Protein AF-A0A348FXR4-F1 (afdb_monomer_lite)

Organism: NCBI:txid2233851

pLDDT: mean 80.42, std 18.52, range [42.94, 97.69]

Foldseek 3Di:
DACQQWDQDPNDIAHDDNVQHVHDWDWDQDPQRWIFIHDPPDTQFIQDPVRYTDGPDDDDPDPDPDDPPPDDDDPPCVPDDDDDDDDDDDD

Structure (mmCIF, N/CA/C/O backbone):
data_AF-A0A348FXR4-F1
#
_entry.id   AF-A0A348FXR4-F1
#
loop_
_atom_site.group_PDB
_atom_site.id
_atom_site.type_symbol
_atom_site.label_atom_id
_atom_site.label_alt_id
_atom_site.label_comp_id
_atom_site.label_asym_id
_atom_site.label_entity_id
_atom_site.label_seq_id
_atom_site.pdbx_PDB_ins_code
_atom_site.Cartn_x
_atom_site.Cartn_y
_atom_site.Cartn_z
_atom_site.occupancy
_atom_site.B_iso_or_equiv
_atom_site.auth_seq_id
_atom_site.auth_comp_id
_atom_site.auth_asym_id
_atom_site.auth_atom_id
_atom_site.pdbx_PDB_model_num
ATOM 1 N N . MET A 1 1 ? 2.795 8.074 -5.105 1.00 86.62 1 MET A N 1
ATOM 2 C CA . MET A 1 1 ? 3.582 7.603 -3.942 1.00 86.62 1 MET A CA 1
ATOM 3 C C . MET A 1 1 ? 4.819 8.470 -3.764 1.00 86.62 1 MET A C 1
ATOM 5 O O . MET A 1 1 ? 5.243 9.065 -4.748 1.00 86.62 1 MET A O 1
ATOM 9 N N . ARG A 1 2 ? 5.392 8.595 -2.561 1.00 90.75 2 ARG A N 1
ATOM 10 C CA . ARG A 1 2 ? 6.642 9.357 -2.380 1.00 90.75 2 ARG A CA 1
ATOM 11 C C . ARG A 1 2 ? 7.864 8.518 -2.786 1.00 90.75 2 ARG A C 1
ATOM 13 O O . ARG A 1 2 ? 7.782 7.291 -2.733 1.00 90.75 2 ARG A O 1
ATOM 20 N N . PRO A 1 3 ? 8.997 9.150 -3.155 1.00 90.44 3 PRO A N 1
ATOM 21 C CA . PRO A 1 3 ? 10.215 8.429 -3.539 1.00 90.44 3 PRO A CA 1
ATOM 22 C C . PRO A 1 3 ? 10.746 7.470 -2.466 1.00 90.44 3 PRO A C 1
ATOM 24 O O . PRO A 1 3 ? 11.296 6.432 -2.801 1.00 90.44 3 PRO A O 1
ATOM 27 N N . ALA A 1 4 ? 10.530 7.780 -1.185 1.00 91.56 4 ALA A N 1
ATOM 28 C CA . ALA A 1 4 ? 10.936 6.928 -0.066 1.00 91.56 4 ALA A CA 1
ATOM 29 C C . ALA A 1 4 ? 10.020 5.703 0.149 1.00 91.56 4 ALA A C 1
ATOM 31 O O . ALA A 1 4 ? 10.197 4.947 1.099 1.00 91.56 4 ALA A O 1
ATOM 32 N N . GLY A 1 5 ? 9.022 5.491 -0.713 1.00 92.88 5 GLY A N 1
ATOM 33 C CA . GLY A 1 5 ? 8.151 4.323 -0.642 1.00 92.88 5 GLY A CA 1
ATOM 34 C C . GLY A 1 5 ? 7.004 4.439 0.369 1.00 92.88 5 GLY A C 1
ATOM 35 O O . GLY A 1 5 ? 6.395 3.427 0.729 1.00 92.88 5 GLY A O 1
ATOM 36 N N . ASP A 1 6 ? 6.697 5.651 0.829 1.00 95.81 6 ASP A N 1
ATOM 37 C CA . ASP A 1 6 ? 5.584 5.954 1.724 1.00 95.81 6 ASP A CA 1
ATOM 38 C C . ASP A 1 6 ? 4.422 6.679 1.017 1.00 95.81 6 ASP A C 1
ATOM 40 O O . ASP A 1 6 ? 4.574 7.352 -0.013 1.00 95.81 6 ASP A O 1
ATOM 44 N N . ILE A 1 7 ? 3.222 6.526 1.579 1.00 95.00 7 ILE A N 1
ATOM 45 C CA . ILE A 1 7 ? 1.999 7.216 1.152 1.00 95.00 7 ILE A CA 1
ATOM 46 C C . ILE A 1 7 ? 1.451 8.085 2.284 1.00 95.00 7 ILE A C 1
ATOM 48 O O . ILE A 1 7 ? 1.666 7.796 3.460 1.00 95.00 7 ILE A O 1
ATOM 52 N N . LYS A 1 8 ? 0.695 9.131 1.928 1.00 94.31 8 LYS A N 1
ATOM 53 C CA . LYS A 1 8 ? -0.082 9.907 2.900 1.00 94.31 8 LYS A CA 1
ATOM 54 C C . LYS A 1 8 ? -1.441 9.237 3.102 1.00 94.31 8 LYS A C 1
ATOM 56 O O . LYS A 1 8 ? -2.214 9.150 2.152 1.00 94.31 8 LYS A O 1
ATOM 61 N N . TRP A 1 9 ? -1.745 8.806 4.321 1.00 94.06 9 TRP A N 1
ATOM 62 C CA . TRP A 1 9 ? -3.017 8.180 4.690 1.00 94.06 9 TRP A CA 1
ATOM 63 C C . TRP A 1 9 ? -3.530 8.766 6.007 1.00 94.06 9 TRP A C 1
ATOM 65 O O . TRP A 1 9 ? -2.796 8.823 6.986 1.00 94.06 9 TRP A O 1
ATOM 75 N N . LYS A 1 10 ? -4.776 9.263 6.018 1.00 93.12 10 LYS A N 1
ATOM 76 C CA . LYS A 1 10 ? -5.418 9.938 7.172 1.00 93.12 10 LYS A CA 1
ATOM 77 C C . LYS A 1 10 ? -4.540 10.992 7.879 1.00 93.12 10 LYS A C 1
ATOM 79 O O . LYS A 1 10 ? -4.652 11.199 9.078 1.00 93.12 10 LYS A O 1
ATOM 84 N N . GLY A 1 11 ? -3.694 11.691 7.119 1.00 93.75 11 GLY A N 1
ATOM 85 C CA . GLY A 1 11 ? -2.785 12.723 7.636 1.00 93.75 11 GLY A CA 1
ATOM 86 C C . GLY A 1 11 ? -1.385 12.218 7.992 1.00 93.75 11 GLY A C 1
ATOM 87 O O . GLY A 1 11 ? -0.459 13.023 7.985 1.00 93.75 11 GLY A O 1
ATOM 88 N N . GLU A 1 12 ? -1.221 10.910 8.168 1.00 93.31 12 GLU A N 1
ATOM 89 C CA . GLU A 1 12 ? 0.028 10.250 8.545 1.00 93.31 12 GLU A CA 1
ATOM 90 C C . GLU A 1 12 ? 0.773 9.663 7.340 1.00 93.31 12 GLU A C 1
ATOM 92 O O . GLU A 1 12 ? 0.244 9.569 6.226 1.00 93.31 12 GLU A O 1
ATOM 97 N N . HIS A 1 13 ? 2.020 9.260 7.576 1.00 94.75 13 HIS A N 1
ATOM 98 C CA . HIS A 1 13 ? 2.870 8.591 6.597 1.00 94.75 13 HIS A CA 1
ATOM 99 C C . HIS A 1 13 ? 2.916 7.085 6.860 1.00 94.75 13 HIS A C 1
ATOM 101 O O . HIS A 1 13 ? 3.323 6.648 7.935 1.00 94.75 13 HIS A O 1
ATOM 107 N N . VAL A 1 14 ? 2.531 6.289 5.861 1.00 95.88 14 VAL A N 1
ATOM 108 C CA . VAL A 1 14 ? 2.548 4.822 5.938 1.00 95.88 14 VAL A CA 1
ATOM 109 C C . VAL A 1 14 ? 3.531 4.278 4.908 1.00 95.88 14 VAL A C 1
ATOM 111 O O . VAL A 1 14 ? 3.368 4.505 3.707 1.00 95.88 14 VAL A O 1
ATOM 114 N N . PHE A 1 15 ? 4.557 3.561 5.371 1.00 94.50 15 PHE A N 1
ATOM 115 C CA . PHE A 1 15 ? 5.537 2.918 4.495 1.00 94.50 15 PHE A CA 1
ATOM 116 C C . PHE A 1 15 ? 4.947 1.662 3.845 1.00 94.50 15 PHE A C 1
ATOM 118 O O . PHE A 1 15 ? 4.499 0.747 4.537 1.00 94.50 15 PHE A O 1
ATOM 125 N N . ILE A 1 16 ? 4.990 1.603 2.513 1.00 93.94 16 ILE A N 1
ATOM 126 C CA . ILE A 1 16 ? 4.482 0.474 1.724 1.00 93.94 16 ILE A CA 1
ATOM 127 C C . ILE A 1 16 ? 5.655 -0.329 1.147 1.00 93.94 16 ILE A C 1
ATOM 129 O O . ILE A 1 16 ? 5.757 -1.548 1.340 1.00 93.94 16 ILE A O 1
ATOM 133 N N . GLY A 1 17 ? 6.589 0.359 0.489 1.00 90.50 17 GLY A N 1
ATOM 134 C CA . GLY A 1 17 ? 7.792 -0.232 -0.090 1.00 90.50 17 GLY A CA 1
ATOM 135 C C . GLY A 1 17 ? 8.351 0.585 -1.251 1.00 90.50 17 GLY A C 1
ATOM 136 O O . GLY A 1 17 ? 7.606 1.038 -2.112 1.00 90.50 17 GLY A O 1
ATOM 137 N N . GLU A 1 18 ? 9.674 0.720 -1.302 1.00 91.75 18 GLU A N 1
ATOM 138 C CA . GLU A 1 18 ? 10.394 1.500 -2.323 1.00 91.75 18 GLU A CA 1
ATOM 139 C C . GLU A 1 18 ? 10.167 1.000 -3.755 1.00 91.75 18 GLU A C 1
ATOM 141 O O . GLU A 1 18 ? 10.223 1.786 -4.692 1.00 91.75 18 GLU A O 1
ATOM 146 N N . ALA A 1 19 ? 9.821 -0.279 -3.930 1.00 89.00 19 ALA A N 1
ATOM 147 C CA . ALA A 1 19 ? 9.516 -0.865 -5.238 1.00 89.00 19 ALA A CA 1
ATOM 148 C C . ALA A 1 19 ? 8.331 -0.199 -5.967 1.00 89.00 19 ALA A C 1
ATOM 150 O O . ALA A 1 19 ? 8.143 -0.434 -7.154 1.00 89.00 19 ALA A O 1
ATOM 151 N N . PHE A 1 20 ? 7.534 0.610 -5.266 1.00 90.56 20 PHE A N 1
ATOM 152 C CA . PHE A 1 20 ? 6.405 1.353 -5.825 1.00 90.56 20 PHE A CA 1
ATOM 153 C C . PHE A 1 20 ? 6.666 2.875 -5.848 1.00 90.56 20 PHE A C 1
ATOM 155 O O . PHE A 1 20 ? 5.745 3.672 -6.028 1.00 90.56 20 PHE A O 1
ATOM 162 N N . ALA A 1 21 ? 7.904 3.323 -5.612 1.00 91.38 21 ALA A N 1
ATOM 163 C CA . ALA A 1 21 ? 8.256 4.739 -5.648 1.00 91.38 21 ALA A CA 1
ATOM 164 C C . ALA A 1 21 ? 7.864 5.373 -6.994 1.00 91.38 21 ALA A C 1
ATOM 166 O O . ALA A 1 21 ? 8.207 4.869 -8.056 1.00 91.38 21 ALA A O 1
ATOM 167 N N . GLY A 1 22 ? 7.131 6.489 -6.942 1.00 91.06 22 GLY A N 1
ATOM 168 C CA . GLY A 1 22 ? 6.598 7.156 -8.137 1.00 91.06 22 GLY A CA 1
ATOM 169 C C . GLY A 1 22 ? 5.286 6.573 -8.675 1.00 91.06 22 GLY A C 1
ATOM 170 O O . GLY A 1 22 ? 4.602 7.254 -9.433 1.00 91.06 22 GLY A O 1
ATOM 171 N N . GLU A 1 23 ? 4.868 5.396 -8.212 1.00 93.19 23 GLU A N 1
ATOM 172 C CA . GLU A 1 23 ? 3.664 4.727 -8.705 1.00 93.19 23 GLU A CA 1
ATOM 173 C C . GLU A 1 23 ? 2.372 5.217 -8.030 1.00 93.19 23 GLU A C 1
ATOM 175 O O . GLU A 1 23 ? 2.360 5.828 -6.943 1.00 93.19 23 GLU A O 1
ATOM 180 N N . LEU A 1 24 ? 1.250 4.933 -8.697 1.00 93.50 24 LEU A N 1
ATOM 181 C CA . LEU A 1 24 ? -0.094 5.069 -8.144 1.00 93.50 24 LEU A CA 1
ATOM 182 C C . LEU A 1 24 ? -0.509 3.765 -7.461 1.00 93.50 24 LEU A C 1
ATOM 184 O O . LEU A 1 24 ? -0.441 2.685 -8.044 1.00 93.50 24 LEU A O 1
ATOM 188 N N . LEU A 1 25 ? -0.986 3.892 -6.225 1.00 95.62 25 LEU A N 1
ATOM 189 C CA . LEU A 1 25 ? -1.572 2.795 -5.466 1.00 95.62 25 LEU A CA 1
ATOM 190 C C . LEU A 1 25 ? -3.048 3.091 -5.228 1.00 95.62 25 LEU A C 1
ATOM 192 O O . LEU A 1 25 ? -3.410 4.202 -4.837 1.00 95.62 25 LEU A O 1
ATOM 196 N N . GLY A 1 26 ? -3.886 2.088 -5.463 1.00 96.31 26 GLY A N 1
ATOM 197 C CA . GLY A 1 26 ? -5.287 2.107 -5.077 1.00 96.31 26 GLY A CA 1
ATOM 198 C C . GLY A 1 26 ? -5.426 1.878 -3.577 1.00 96.31 26 GLY A C 1
ATOM 199 O O . GLY A 1 26 ? -4.721 1.043 -3.008 1.00 96.31 26 GLY A O 1
ATOM 200 N N . LEU A 1 27 ? -6.344 2.614 -2.955 1.00 96.38 27 LEU A N 1
ATOM 201 C CA . LEU A 1 27 ? -6.800 2.377 -1.591 1.00 96.38 27 LEU A CA 1
ATOM 202 C C . LEU A 1 27 ? -8.317 2.235 -1.592 1.00 96.38 27 LEU A C 1
ATOM 204 O O . LEU A 1 27 ? -9.014 3.083 -2.145 1.00 96.38 27 LEU A O 1
ATOM 208 N N . GLU A 1 28 ? -8.806 1.197 -0.930 1.00 97.00 28 GLU A N 1
ATOM 209 C CA . GLU A 1 28 ? -10.232 0.924 -0.781 1.00 97.00 28 GLU A CA 1
ATOM 210 C C . GLU A 1 28 ? -10.511 0.529 0.671 1.00 97.00 28 GLU A C 1
ATOM 212 O O . GLU A 1 28 ? -9.849 -0.352 1.222 1.00 97.00 28 GLU A O 1
ATOM 217 N N . GLU A 1 29 ? -11.436 1.239 1.318 1.00 97.00 29 GLU A N 1
ATOM 218 C CA . GLU A 1 29 ? -11.847 0.953 2.693 1.00 97.00 29 GLU A CA 1
ATOM 219 C C . GLU A 1 29 ? -12.791 -0.254 2.703 1.00 97.00 29 GLU A C 1
ATOM 221 O O . GLU A 1 29 ? -13.759 -0.311 1.948 1.00 97.00 29 GLU A O 1
ATOM 226 N N . LEU A 1 30 ? -12.487 -1.225 3.558 1.00 96.69 30 LEU A N 1
ATOM 227 C CA . LEU A 1 30 ? -13.294 -2.416 3.780 1.00 96.69 30 LEU A CA 1
ATOM 228 C C . LEU A 1 30 ? -14.327 -2.156 4.880 1.00 96.69 30 LEU A C 1
ATOM 230 O O . LEU A 1 30 ? -14.158 -1.272 5.718 1.00 96.69 30 LEU A O 1
ATOM 234 N N . GLU A 1 31 ? -15.349 -3.007 4.961 1.00 96.44 31 GLU A N 1
ATOM 235 C CA . GLU A 1 31 ? -16.375 -2.938 6.016 1.00 96.44 31 GLU A CA 1
ATOM 236 C C . GLU A 1 31 ? -15.790 -3.015 7.441 1.00 96.44 31 GLU A C 1
ATOM 238 O O . GLU A 1 31 ? -16.369 -2.492 8.392 1.00 96.44 31 GLU A O 1
ATOM 243 N N . THR A 1 32 ? -14.613 -3.630 7.606 1.00 94.19 32 THR A N 1
ATOM 244 C CA . THR A 1 32 ? -13.897 -3.711 8.892 1.00 94.19 32 THR A CA 1
ATOM 245 C C . THR A 1 32 ? -13.244 -2.385 9.314 1.00 94.19 32 THR A C 1
ATOM 247 O O . THR A 1 32 ? -12.819 -2.243 10.467 1.00 94.19 32 THR A O 1
ATOM 250 N N . GLY A 1 33 ? -13.154 -1.414 8.398 1.00 94.69 33 GLY A N 1
ATOM 251 C CA . GLY A 1 33 ? -12.406 -0.161 8.530 1.00 94.69 33 GLY A CA 1
ATOM 252 C C . GLY A 1 33 ? -10.916 -0.277 8.180 1.00 94.69 33 GLY A C 1
ATOM 253 O O . GLY A 1 33 ? -10.189 0.720 8.229 1.00 94.69 33 GLY A O 1
ATOM 254 N N . ASP A 1 34 ? -10.440 -1.476 7.837 1.00 96.75 34 ASP A N 1
ATOM 255 C CA . ASP A 1 34 ? -9.113 -1.656 7.246 1.00 96.75 34 ASP A CA 1
ATOM 256 C C . ASP A 1 34 ? -9.134 -1.199 5.784 1.00 96.75 34 ASP A C 1
ATOM 258 O O . ASP A 1 34 ? -10.190 -1.123 5.163 1.00 96.75 34 ASP A O 1
ATOM 262 N N . HIS A 1 35 ? -7.975 -0.863 5.224 1.00 97.69 35 HIS A N 1
ATOM 263 C CA . HIS A 1 35 ? -7.876 -0.422 3.833 1.00 97.69 35 HIS A CA 1
ATOM 264 C C . HIS A 1 35 ? -7.040 -1.410 3.032 1.00 97.69 35 HIS A C 1
ATOM 266 O O . HIS A 1 35 ? -5.880 -1.648 3.373 1.00 97.69 35 HIS A O 1
ATOM 272 N N . VAL A 1 36 ? -7.595 -1.957 1.951 1.00 97.56 36 VAL A N 1
ATOM 273 C CA . VAL A 1 36 ? -6.809 -2.740 0.994 1.00 97.56 36 VAL A CA 1
ATOM 274 C C . VAL A 1 36 ? -5.981 -1.805 0.124 1.00 97.56 36 VAL A C 1
ATOM 276 O O . VAL A 1 36 ? -6.468 -0.788 -0.371 1.00 97.56 36 VAL A O 1
ATOM 279 N N . VAL A 1 37 ? -4.700 -2.139 -0.024 1.00 97.38 37 VAL A N 1
ATOM 280 C CA . VAL A 1 37 ? -3.757 -1.433 -0.888 1.00 97.38 37 VAL A CA 1
ATOM 281 C C . VAL A 1 37 ? -3.556 -2.265 -2.145 1.00 97.38 37 VAL A C 1
ATOM 283 O O . VAL A 1 37 ? -3.190 -3.441 -2.063 1.00 97.38 37 VAL A O 1
ATOM 286 N N . ARG A 1 38 ? -3.766 -1.646 -3.306 1.00 97.12 38 ARG A N 1
ATOM 287 C CA . ARG A 1 38 ? -3.731 -2.299 -4.615 1.00 97.12 38 ARG A CA 1
ATOM 288 C C . ARG A 1 38 ? -2.700 -1.640 -5.526 1.00 97.12 38 ARG A C 1
ATOM 290 O O . ARG A 1 38 ? -2.652 -0.417 -5.633 1.00 97.12 38 ARG A O 1
ATOM 297 N N . PHE A 1 39 ? -1.895 -2.445 -6.207 1.00 94.94 39 PHE A N 1
ATOM 298 C CA . PHE A 1 39 ? -1.040 -2.008 -7.308 1.00 94.94 39 PHE A CA 1
ATOM 299 C C . PHE A 1 39 ? -1.560 -2.622 -8.607 1.00 94.94 39 PHE A C 1
ATOM 301 O O . PHE A 1 39 ? -1.629 -3.846 -8.741 1.00 94.94 39 PHE A O 1
ATOM 308 N N . CYS A 1 40 ? -1.956 -1.781 -9.562 1.00 92.62 40 CYS A N 1
ATOM 309 C CA . CYS A 1 40 ? -2.672 -2.214 -10.764 1.00 92.62 40 CYS A CA 1
ATOM 310 C C . CYS A 1 40 ? -3.893 -3.086 -10.395 1.00 92.62 40 CYS A C 1
ATOM 312 O O . CYS A 1 40 ? -4.787 -2.627 -9.691 1.00 92.62 40 CYS A O 1
ATOM 314 N N . ALA A 1 41 ? -3.924 -4.343 -10.841 1.00 92.12 41 ALA A N 1
ATOM 315 C CA . ALA A 1 41 ? -4.981 -5.308 -10.529 1.00 92.12 41 ALA A CA 1
ATOM 316 C C . ALA A 1 41 ? -4.655 -6.237 -9.338 1.00 92.12 41 ALA A C 1
ATOM 318 O O . ALA A 1 41 ? -5.342 -7.234 -9.145 1.00 92.12 41 ALA A O 1
ATOM 319 N N . HIS A 1 42 ? -3.592 -5.960 -8.575 1.00 93.62 42 HIS A N 1
ATOM 320 C CA . HIS A 1 42 ? -3.082 -6.863 -7.542 1.00 93.62 42 HIS A CA 1
ATOM 321 C C . HIS A 1 42 ? -3.185 -6.235 -6.159 1.00 93.62 42 HIS A C 1
ATOM 323 O O . HIS A 1 42 ? -2.622 -5.166 -5.913 1.00 93.62 42 HIS A O 1
ATOM 329 N N . ASP A 1 43 ? -3.844 -6.927 -5.237 1.00 96.12 43 ASP A N 1
ATOM 330 C CA . ASP A 1 43 ? -3.838 -6.530 -3.835 1.00 96.12 43 ASP A CA 1
ATOM 331 C C . ASP A 1 43 ? -2.485 -6.890 -3.214 1.00 96.12 43 ASP A C 1
ATOM 333 O O . ASP A 1 43 ? -2.023 -8.030 -3.296 1.00 96.12 43 ASP A O 1
ATOM 337 N N . ILE A 1 44 ? -1.823 -5.905 -2.608 1.00 95.44 44 ILE A N 1
ATOM 338 C CA . ILE A 1 44 ? -0.459 -6.057 -2.079 1.00 95.44 44 ILE A CA 1
ATOM 339 C C . ILE A 1 44 ? -0.417 -6.096 -0.550 1.00 95.44 44 ILE A C 1
ATOM 341 O O . ILE A 1 44 ? 0.568 -6.567 0.031 1.00 95.44 44 ILE A O 1
ATOM 345 N N . GLY A 1 45 ? -1.476 -5.633 0.114 1.00 96.50 45 GLY A N 1
ATOM 346 C CA . GLY A 1 45 ? -1.588 -5.689 1.564 1.00 96.50 45 GLY A CA 1
ATOM 347 C C . GLY A 1 45 ? -2.762 -4.901 2.133 1.00 96.50 45 GLY A C 1
ATOM 348 O O . GLY A 1 45 ? -3.588 -4.365 1.396 1.00 96.50 45 GLY A O 1
ATOM 349 N N . LEU A 1 46 ? -2.795 -4.812 3.462 1.00 97.56 46 LEU A N 1
ATOM 350 C CA . LEU A 1 46 ? -3.797 -4.078 4.237 1.00 97.56 46 LEU A CA 1
ATOM 351 C C . LEU A 1 46 ? -3.131 -3.015 5.102 1.00 97.56 46 LEU A C 1
ATOM 353 O O . LEU A 1 46 ? -2.105 -3.284 5.723 1.00 97.56 46 LEU A O 1
ATOM 357 N N . ILE A 1 47 ? -3.742 -1.841 5.193 1.00 97.62 47 ILE A N 1
ATOM 358 C CA . ILE A 1 47 ? -3.472 -0.862 6.244 1.00 97.62 47 ILE A CA 1
ATOM 359 C C . ILE A 1 47 ? -4.554 -1.047 7.300 1.00 97.62 47 ILE A C 1
ATOM 361 O O . ILE A 1 47 ? -5.737 -0.859 7.013 1.00 97.62 47 ILE A O 1
ATOM 365 N N . ASP A 1 48 ? -4.155 -1.442 8.507 1.00 95.88 48 ASP A N 1
ATOM 366 C CA . ASP A 1 48 ? -5.106 -1.557 9.609 1.00 95.88 48 ASP A CA 1
ATOM 367 C C . ASP A 1 48 ? -5.547 -0.177 10.121 1.00 95.88 48 ASP A C 1
ATOM 369 O O . ASP A 1 48 ? -4.955 0.860 9.811 1.00 95.88 48 ASP A O 1
ATOM 373 N N . ARG A 1 49 ? -6.591 -0.147 10.954 1.00 93.50 49 ARG A N 1
ATOM 374 C CA . ARG A 1 49 ? -7.130 1.101 11.534 1.00 93.50 49 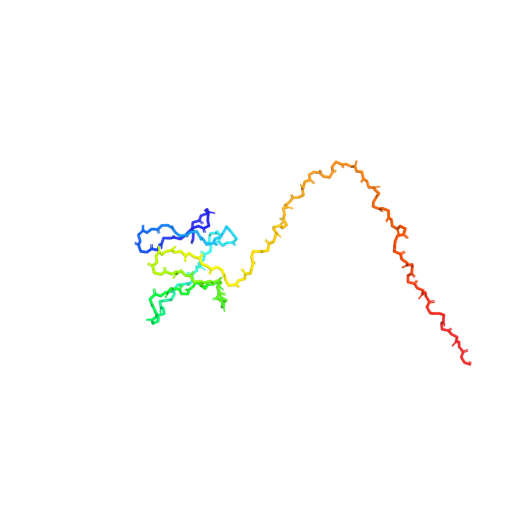ARG A CA 1
ATOM 375 C C . ARG A 1 49 ? -6.108 1.960 12.295 1.00 93.50 49 ARG A C 1
ATOM 377 O O . ARG A 1 49 ? -6.387 3.128 12.551 1.00 93.50 49 ARG A O 1
ATOM 384 N N . ARG A 1 50 ? -4.952 1.404 12.679 1.00 94.19 50 ARG A N 1
ATOM 385 C CA . ARG A 1 50 ? -3.868 2.118 13.374 1.00 94.19 50 ARG A CA 1
ATOM 386 C C . ARG A 1 50 ? -2.835 2.702 12.404 1.00 94.19 50 ARG A C 1
ATOM 388 O O . ARG A 1 50 ? -1.895 3.342 12.862 1.00 94.19 50 ARG A O 1
ATOM 395 N N . GLY A 1 51 ? -2.986 2.474 11.099 1.00 94.56 51 GLY A N 1
ATOM 396 C CA . GLY A 1 51 ? -2.035 2.895 10.074 1.00 94.56 51 GLY A CA 1
ATOM 397 C C . GLY A 1 51 ? -0.895 1.902 9.841 1.00 94.56 51 GLY A C 1
ATOM 398 O O . GLY A 1 51 ? 0.077 2.252 9.174 1.00 94.56 51 GLY A O 1
ATOM 399 N N . LEU A 1 52 ? -0.970 0.673 10.371 1.00 95.44 52 LEU A N 1
ATOM 400 C CA . LEU A 1 52 ? 0.071 -0.328 10.143 1.00 95.44 52 LEU A CA 1
ATOM 401 C C . LEU A 1 52 ? -0.197 -1.093 8.844 1.00 95.44 52 LEU A C 1
ATOM 403 O O . LEU A 1 52 ? -1.206 -1.787 8.716 1.00 95.44 52 LEU A O 1
ATOM 407 N N . PHE A 1 53 ? 0.750 -1.016 7.910 1.00 96.38 53 PHE A N 1
ATOM 408 C CA . PHE A 1 53 ? 0.706 -1.780 6.669 1.00 96.38 53 PHE A CA 1
ATOM 409 C C . PHE A 1 53 ? 1.219 -3.215 6.856 1.00 96.38 53 PHE A C 1
ATOM 411 O 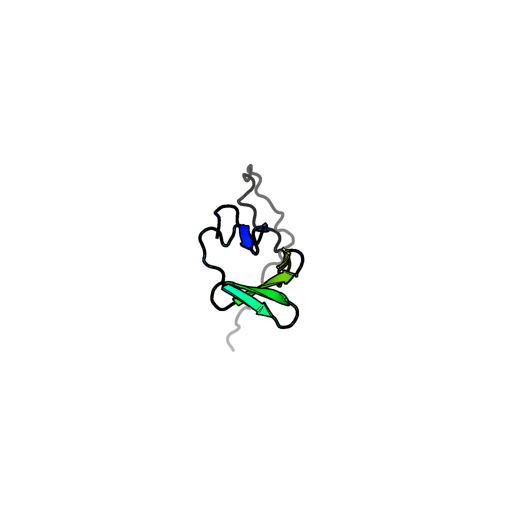O . PHE A 1 53 ? 2.305 -3.441 7.393 1.00 96.38 53 PHE A O 1
ATOM 418 N N . ARG A 1 54 ? 0.454 -4.196 6.366 1.00 95.19 54 ARG A N 1
ATOM 419 C CA . ARG A 1 54 ? 0.797 -5.623 6.360 1.00 95.19 54 ARG A CA 1
ATOM 420 C C . ARG A 1 54 ? 0.736 -6.158 4.938 1.00 95.19 54 ARG A C 1
ATOM 422 O O . ARG A 1 54 ? -0.318 -6.138 4.308 1.00 95.19 54 ARG A O 1
ATOM 429 N N . ARG A 1 55 ? 1.872 -6.652 4.448 1.00 93.56 55 ARG A N 1
ATOM 430 C CA . ARG A 1 55 ? 1.999 -7.250 3.113 1.00 93.56 55 ARG A CA 1
ATOM 431 C C . ARG A 1 55 ? 1.328 -8.620 3.071 1.00 93.56 55 ARG A C 1
ATOM 433 O O . ARG A 1 55 ? 1.444 -9.384 4.025 1.00 93.56 55 ARG A O 1
ATOM 440 N N . PHE A 1 56 ? 0.691 -8.943 1.950 1.00 91.62 56 PHE A N 1
ATOM 441 C CA . PHE A 1 56 ? 0.151 -10.288 1.715 1.00 91.62 56 PHE A CA 1
ATOM 442 C C . PHE A 1 56 ? 1.226 -11.297 1.321 1.00 91.62 56 PHE A C 1
ATOM 444 O O . PHE A 1 56 ? 1.147 -12.467 1.686 1.00 91.62 56 PHE A O 1
ATOM 451 N N . ALA A 1 57 ? 2.253 -10.844 0.602 1.00 84.69 57 ALA A N 1
ATOM 452 C CA . ALA A 1 57 ? 3.395 -11.677 0.272 1.00 84.69 57 ALA A CA 1
ATOM 453 C C . ALA A 1 57 ? 4.423 -11.674 1.419 1.00 84.69 57 ALA A C 1
ATOM 455 O O . ALA A 1 57 ? 4.687 -10.611 1.998 1.00 84.69 57 ALA A O 1
ATOM 456 N N . PRO A 1 58 ? 5.057 -12.824 1.720 1.00 77.56 58 PRO A N 1
ATOM 457 C CA . PRO A 1 58 ? 6.162 -12.869 2.666 1.00 77.56 58 PRO A CA 1
ATOM 458 C C . PRO A 1 58 ? 7.310 -11.962 2.192 1.00 77.56 58 PRO A C 1
ATOM 460 O O . PRO A 1 58 ? 7.491 -11.777 0.980 1.00 77.56 58 PRO A O 1
ATOM 463 N N . PRO A 1 59 ? 8.115 -11.401 3.115 1.00 69.38 59 PR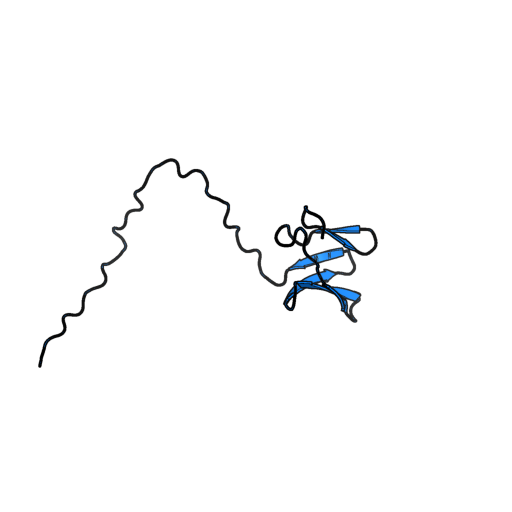O A N 1
ATOM 464 C CA . PRO A 1 59 ? 9.327 -10.687 2.746 1.00 69.38 59 PRO A CA 1
ATOM 465 C C . PRO A 1 59 ? 10.203 -11.594 1.883 1.00 69.38 59 PRO A C 1
ATOM 467 O O . PRO A 1 59 ? 10.676 -12.631 2.341 1.00 69.38 59 PRO A O 1
ATOM 470 N N . ARG A 1 60 ? 10.409 -11.217 0.621 1.00 68.06 60 ARG A N 1
ATOM 471 C CA . ARG A 1 60 ? 11.408 -11.878 -0.216 1.00 68.06 60 ARG A CA 1
ATOM 472 C C . ARG A 1 60 ? 12.775 -11.378 0.255 1.00 68.06 60 ARG A C 1
ATOM 474 O O . ARG A 1 60 ? 12.967 -10.160 0.241 1.00 68.06 60 ARG A O 1
ATOM 481 N N . PRO A 1 61 ? 13.698 -12.252 0.700 1.00 61.09 61 PRO A N 1
ATOM 482 C CA . PRO A 1 61 ? 15.073 -11.847 0.960 1.00 61.09 61 PRO A CA 1
ATOM 483 C C . PRO A 1 61 ? 15.593 -11.148 -0.294 1.00 61.09 61 PRO A C 1
ATOM 485 O O . PRO A 1 61 ? 15.540 -11.716 -1.384 1.00 61.09 61 PRO A O 1
ATOM 488 N N . GLY A 1 62 ? 15.972 -9.879 -0.160 1.00 58.78 62 GLY A N 1
ATOM 489 C CA . GLY A 1 62 ? 16.356 -9.067 -1.304 1.00 58.78 62 GLY A CA 1
ATOM 490 C C . GLY A 1 62 ? 17.535 -9.692 -2.041 1.00 58.78 62 GLY A C 1
ATOM 491 O O . GLY A 1 62 ? 18.542 -10.040 -1.422 1.00 58.78 62 GLY A O 1
ATOM 492 N N . LEU A 1 63 ? 17.414 -9.769 -3.366 1.00 59.09 63 LEU A N 1
ATOM 493 C CA . LEU A 1 63 ? 18.553 -9.675 -4.266 1.00 59.09 63 LEU A CA 1
ATOM 494 C C . LEU A 1 63 ? 19.217 -8.324 -3.967 1.00 59.09 63 LEU A C 1
ATOM 496 O O . LEU A 1 63 ? 18.789 -7.287 -4.464 1.00 59.09 63 LEU A O 1
ATOM 500 N N . ARG A 1 64 ? 20.185 -8.318 -3.050 1.00 52.56 64 ARG A N 1
ATOM 501 C CA . ARG A 1 64 ? 21.124 -7.205 -2.927 1.00 52.56 64 ARG A CA 1
ATOM 502 C C . ARG A 1 64 ? 21.916 -7.184 -4.235 1.00 52.56 64 ARG A C 1
ATOM 504 O O . ARG A 1 64 ? 22.397 -8.236 -4.654 1.00 52.56 64 ARG A O 1
ATOM 511 N N . GLU A 1 65 ? 22.031 -6.028 -4.881 1.00 50.41 65 GLU A N 1
ATOM 512 C CA . GLU A 1 65 ? 23.020 -5.839 -5.946 1.00 50.41 65 GLU A CA 1
ATOM 513 C C . GLU A 1 65 ? 24.414 -6.236 -5.427 1.00 50.41 65 GLU A C 1
ATOM 515 O O . GLU A 1 65 ? 24.662 -6.149 -4.216 1.00 50.41 65 GLU A O 1
ATOM 520 N N . PRO A 1 66 ? 25.262 -6.806 -6.301 1.00 44.94 66 PRO A N 1
ATOM 521 C CA . PRO A 1 66 ? 26.298 -7.747 -5.913 1.00 44.94 66 PRO A CA 1
ATOM 522 C C . PRO A 1 66 ? 27.238 -7.094 -4.910 1.00 44.94 66 PRO A C 1
ATOM 524 O O . PRO A 1 66 ? 27.795 -6.030 -5.174 1.00 44.94 66 PRO A O 1
ATOM 527 N N . ALA A 1 67 ? 27.467 -7.760 -3.775 1.00 48.22 67 ALA A N 1
ATOM 528 C CA . ALA A 1 67 ? 28.736 -7.561 -3.097 1.00 48.22 67 ALA A CA 1
ATOM 529 C C . ALA A 1 67 ? 29.812 -7.721 -4.175 1.00 48.22 67 ALA A C 1
ATOM 531 O O . ALA A 1 67 ? 29.773 -8.728 -4.890 1.00 48.22 67 ALA A O 1
ATOM 532 N N . GLU A 1 68 ? 30.685 -6.721 -4.339 1.00 49.22 68 GLU A N 1
ATOM 533 C CA . GLU A 1 68 ? 31.861 -6.816 -5.197 1.00 49.22 68 GLU A CA 1
ATOM 534 C C . GLU A 1 68 ? 32.433 -8.216 -5.037 1.00 49.22 68 GLU A C 1
ATOM 536 O O . GLU A 1 68 ? 32.894 -8.610 -3.961 1.00 49.22 68 GLU A O 1
ATOM 541 N N . GLN A 1 69 ? 32.311 -8.994 -6.107 1.00 46.09 69 GLN A N 1
ATOM 542 C CA . GLN A 1 69 ? 32.898 -10.306 -6.206 1.00 46.09 69 GLN A CA 1
ATOM 543 C C . GLN A 1 69 ? 34.399 -10.038 -6.303 1.00 46.09 69 GLN A C 1
ATOM 545 O O . GLN A 1 69 ? 34.972 -9.982 -7.386 1.00 46.09 69 GLN A O 1
ATOM 550 N N . THR A 1 70 ? 35.032 -9.778 -5.156 1.00 42.94 70 THR A N 1
ATOM 551 C CA . THR A 1 70 ? 36.475 -9.904 -5.033 1.00 42.94 70 THR A CA 1
ATOM 552 C C . THR A 1 70 ? 36.754 -11.325 -5.474 1.00 42.94 70 THR A C 1
ATOM 554 O O . THR A 1 70 ? 36.245 -12.283 -4.890 1.00 42.94 70 THR A O 1
ATOM 557 N N . ALA A 1 71 ? 37.450 -11.417 -6.599 1.00 52.94 71 ALA A N 1
ATOM 558 C CA . ALA A 1 71 ? 37.737 -12.643 -7.299 1.00 52.94 71 ALA A CA 1
ATOM 559 C C . ALA A 1 71 ? 38.164 -13.748 -6.324 1.00 52.94 71 ALA A C 1
ATOM 561 O O . ALA A 1 71 ? 39.193 -13.649 -5.662 1.00 52.94 71 ALA A O 1
ATOM 562 N N . ASN A 1 72 ? 37.365 -14.810 -6.274 1.00 54.78 72 ASN A N 1
ATOM 563 C CA . ASN A 1 72 ? 37.851 -16.162 -6.042 1.00 54.78 72 ASN A CA 1
ATOM 564 C C . ASN A 1 72 ? 36.835 -17.149 -6.635 1.00 54.78 72 ASN A C 1
ATOM 566 O O . ASN A 1 72 ? 35.892 -17.556 -5.953 1.00 54.78 72 ASN A O 1
ATOM 570 N N . PRO A 1 73 ? 36.963 -17.519 -7.922 1.00 48.06 73 PRO A N 1
ATOM 571 C CA . PRO A 1 73 ? 36.109 -18.527 -8.511 1.00 48.06 73 PRO A CA 1
ATOM 572 C C . PRO A 1 73 ? 36.746 -19.894 -8.271 1.00 48.06 73 PRO A C 1
ATOM 574 O O . PRO A 1 73 ? 37.626 -20.313 -9.015 1.00 48.06 73 PRO A O 1
ATOM 577 N N . ASN A 1 74 ? 36.291 -20.602 -7.241 1.00 48.50 74 ASN A N 1
ATOM 578 C CA . ASN A 1 74 ? 36.086 -22.039 -7.396 1.00 48.50 74 ASN A CA 1
ATOM 579 C C . ASN A 1 74 ? 35.060 -22.545 -6.368 1.00 48.50 74 ASN A C 1
ATOM 581 O O . ASN A 1 74 ? 35.438 -22.921 -5.258 1.00 48.50 74 ASN A O 1
ATOM 585 N N . PRO A 1 75 ? 33.752 -22.539 -6.678 1.00 55.41 75 PRO A N 1
ATOM 586 C CA . PRO A 1 75 ? 32.853 -23.457 -6.003 1.00 55.41 75 PRO A CA 1
ATOM 587 C C . PRO A 1 75 ? 33.206 -24.861 -6.500 1.00 55.41 75 PRO A C 1
ATOM 589 O O . PRO A 1 75 ? 33.192 -25.115 -7.701 1.00 55.41 75 PRO A O 1
ATOM 592 N N . ASP A 1 76 ? 33.586 -25.748 -5.585 1.00 59.03 76 ASP A N 1
ATOM 593 C CA . ASP A 1 76 ? 33.926 -27.132 -5.898 1.00 59.03 76 ASP A CA 1
ATOM 594 C C . ASP A 1 76 ? 32.741 -27.831 -6.593 1.00 59.03 76 ASP A C 1
ATOM 596 O O . ASP A 1 76 ? 31.735 -28.183 -5.973 1.00 59.03 76 ASP A O 1
ATOM 600 N N . LEU A 1 77 ? 32.854 -27.996 -7.913 1.00 55.53 77 LEU A N 1
ATOM 601 C CA . LEU A 1 77 ? 31.868 -28.660 -8.766 1.00 55.53 77 LEU A CA 1
ATOM 602 C C . LEU A 1 77 ? 31.908 -30.192 -8.621 1.00 55.53 77 LEU A C 1
ATOM 604 O O . LEU A 1 77 ? 31.161 -30.875 -9.320 1.00 55.53 77 LEU A O 1
ATOM 608 N N . SER A 1 78 ? 32.718 -30.749 -7.707 1.00 58.28 78 SER A N 1
ATOM 609 C CA . SER A 1 78 ? 32.825 -32.201 -7.488 1.00 58.28 78 SER A CA 1
ATOM 610 C C . SER A 1 78 ? 31.520 -32.874 -7.047 1.00 58.28 78 SER A C 1
ATOM 612 O O . SER A 1 78 ? 31.39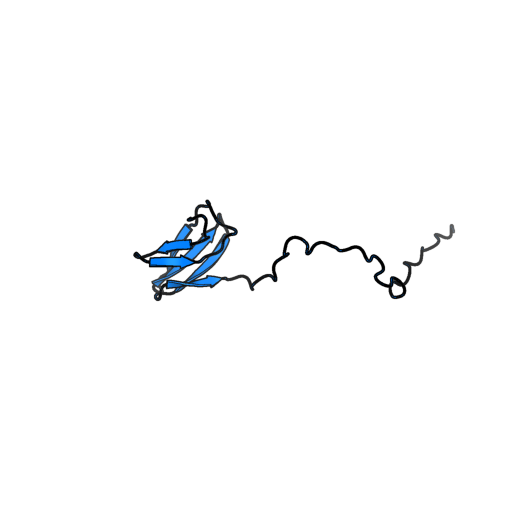6 -34.092 -7.153 1.00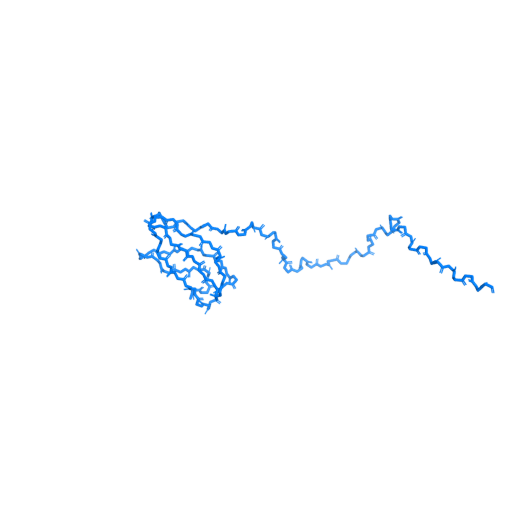 58.28 78 SER A O 1
ATOM 614 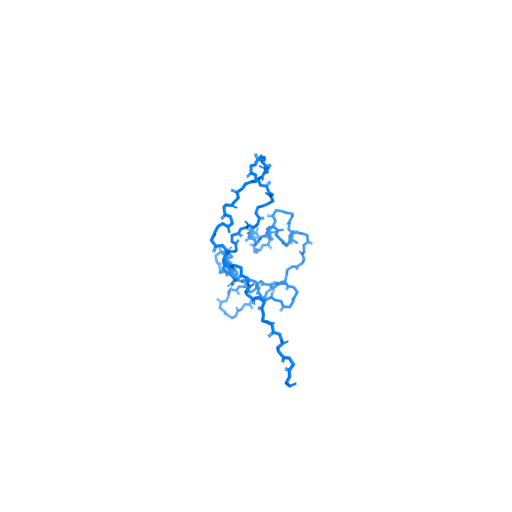N N . THR A 1 79 ? 30.523 -32.104 -6.595 1.00 57.50 79 THR A N 1
ATOM 615 C CA . THR A 1 79 ? 29.228 -32.652 -6.145 1.00 57.50 79 THR A CA 1
ATOM 616 C C . THR A 1 79 ? 28.212 -32.789 -7.288 1.00 57.50 79 THR A C 1
ATOM 618 O O . THR A 1 79 ? 27.178 -33.438 -7.124 1.00 57.50 79 THR A O 1
ATOM 621 N N . ILE A 1 80 ? 28.469 -32.189 -8.456 1.00 68.88 80 ILE A N 1
ATOM 622 C CA . ILE A 1 80 ? 27.558 -32.289 -9.599 1.00 68.88 80 ILE A CA 1
ATOM 623 C C . ILE A 1 80 ? 27.887 -33.575 -10.350 1.00 68.88 80 ILE A C 1
ATOM 625 O O . ILE A 1 80 ? 28.840 -33.642 -11.124 1.00 68.88 80 ILE A O 1
ATOM 629 N N . LEU A 1 81 ? 27.083 -34.612 -10.114 1.00 58.94 81 LEU A N 1
ATOM 630 C CA . LEU A 1 81 ? 27.141 -35.828 -10.916 1.00 58.94 81 LEU A CA 1
ATOM 631 C C . LEU A 1 81 ? 26.827 -35.475 -12.380 1.00 58.94 81 LEU A C 1
ATOM 633 O O . LEU A 1 81 ? 25.832 -34.788 -12.636 1.00 58.94 81 LEU A O 1
ATOM 637 N N . PRO A 1 82 ? 27.652 -35.915 -13.346 1.00 69.06 82 PRO A N 1
ATOM 638 C CA . PRO A 1 82 ? 27.401 -35.631 -14.748 1.00 69.06 82 PRO A CA 1
ATOM 639 C C . PRO A 1 82 ? 26.093 -36.297 -15.184 1.00 69.06 82 PRO A C 1
ATOM 641 O O . PRO A 1 82 ? 25.831 -37.458 -14.862 1.00 69.06 82 PRO A O 1
ATOM 644 N N . VAL A 1 83 ? 25.278 -35.564 -15.947 1.00 67.31 83 VAL A N 1
ATOM 645 C CA . VAL A 1 83 ? 24.160 -36.151 -16.694 1.00 67.31 83 VAL A CA 1
ATOM 646 C C . VAL A 1 83 ? 24.734 -37.241 -17.596 1.00 67.31 83 VAL A C 1
ATOM 648 O O . VAL A 1 83 ? 25.625 -36.982 -18.404 1.00 67.31 83 VAL A O 1
ATOM 651 N N . GLN A 1 84 ? 24.257 -38.473 -17.429 1.00 67.56 84 GLN A N 1
ATOM 652 C CA . GLN A 1 84 ? 24.639 -39.557 -18.320 1.00 67.56 84 GLN A CA 1
ATOM 653 C C . GLN A 1 84 ? 23.901 -39.382 -19.648 1.00 67.56 84 GLN A C 1
ATOM 655 O O . GLN A 1 84 ? 22.670 -39.344 -19.685 1.00 67.56 84 GLN A O 1
ATOM 660 N N . THR A 1 85 ? 24.662 -39.259 -20.732 1.00 59.12 85 THR A N 1
ATOM 661 C CA . THR A 1 85 ? 24.140 -39.349 -22.097 1.00 59.12 85 THR A CA 1
ATOM 662 C C . THR A 1 85 ? 23.553 -40.742 -22.303 1.00 59.12 85 THR A C 1
ATOM 664 O O . THR A 1 85 ? 24.223 -41.741 -22.053 1.00 59.12 85 THR A O 1
ATOM 667 N N . VAL A 1 86 ? 22.296 -40.812 -22.739 1.00 63.25 86 VAL A N 1
ATOM 668 C CA . VAL A 1 86 ? 21.681 -42.060 -23.198 1.00 63.25 86 VAL A CA 1
ATOM 669 C C . VAL A 1 86 ? 22.097 -42.301 -24.646 1.00 63.25 86 VAL A C 1
ATOM 671 O O . VAL A 1 86 ? 21.720 -41.545 -25.539 1.00 63.25 86 VAL A O 1
ATOM 674 N N . ASP A 1 87 ? 22.893 -43.341 -24.883 1.00 64.19 87 ASP A N 1
ATOM 675 C CA . ASP A 1 87 ? 23.204 -43.775 -26.242 1.00 64.19 87 ASP A CA 1
ATOM 676 C C . ASP A 1 87 ? 21.950 -44.396 -26.872 1.00 64.19 87 ASP A C 1
ATOM 678 O O . ASP A 1 87 ? 21.386 -45.373 -26.371 1.00 64.19 87 ASP A O 1
ATOM 682 N N . HIS A 1 88 ? 21.498 -43.824 -27.987 1.00 54.38 88 HIS A N 1
ATOM 683 C CA . HIS A 1 88 ? 20.475 -44.440 -28.823 1.00 54.38 88 HIS A CA 1
ATOM 684 C C . HIS A 1 88 ? 21.099 -45.614 -29.587 1.00 54.38 88 HIS A C 1
ATOM 686 O O . HIS A 1 88 ? 21.836 -45.414 -30.551 1.00 54.38 88 HIS A O 1
ATOM 692 N N . LEU A 1 89 ? 20.785 -46.842 -29.174 1.00 53.78 89 LEU A N 1
ATOM 693 C CA . LEU A 1 89 ? 21.032 -48.033 -29.985 1.00 53.78 89 LEU A CA 1
ATOM 694 C C . LEU A 1 89 ? 20.037 -48.061 -31.160 1.00 53.78 89 LEU A C 1
ATOM 696 O O . LEU A 1 89 ? 18.828 -48.009 -30.913 1.00 53.78 89 LEU A O 1
ATOM 700 N N . PRO A 1 90 ? 20.491 -48.154 -32.424 1.00 59.44 90 PRO A N 1
ATOM 701 C CA . PRO A 1 90 ? 19.606 -48.520 -33.519 1.00 59.44 90 PRO A CA 1
ATOM 702 C C . PRO A 1 90 ? 19.235 -50.006 -33.388 1.00 59.44 90 PRO A C 1
ATOM 704 O O . PRO A 1 90 ? 20.067 -50.823 -32.986 1.00 59.44 90 PRO A O 1
ATOM 707 N N . GLY A 1 91 ? 17.967 -50.315 -33.669 1.00 49.94 91 GLY A N 1
ATOM 708 C CA . GLY A 1 91 ? 17.423 -51.677 -33.681 1.00 49.94 91 GLY A CA 1
ATOM 709 C C . GLY A 1 91 ? 17.824 -52.498 -34.898 1.00 49.94 91 GLY A C 1
ATOM 710 O O . GLY A 1 91 ? 18.396 -51.923 -35.852 1.00 49.94 91 GLY A O 1
#

Sequence (91 aa):
MRPAGDIKWKGEHVFIGEAFAGELLGLEELETGDHVVRFCAHDIGLIDRRGLFRRFAPPRPGLREPAEQTANPNPDLSTILPVQTVDHLPG

Secondary structure (DSSP, 8-state):
--TTSEEEETTEEEE--GGGTT---EEEE-TTS-EEEEETTEEEEEE-TTS-EEESS--PPP-PPPP---S-----GGG-PPPPP------

Radius of gyration: 23.66 Å; chains: 1; bounding box: 54×64×47 Å